Protein AF-A0A1V4ISC5-F1 (afdb_monomer)

Foldseek 3Di:
DDDDDPVVVDDAQDWDWDWDDDPDIDIDIDHRHDDDDDDPDPDPDDDPDDDDADQDAQPPPRHGFFKWKALDLPGDTHTHHPVGVVVDPDPSIDMETDDSDPCPPHVNPRDDPDDDDDD

Structure (mmCIF, N/CA/C/O backbone):
data_AF-A0A1V4ISC5-F1
#
_entry.id   AF-A0A1V4ISC5-F1
#
loop_
_atom_site.group_PDB
_atom_site.id
_atom_site.type_symbol
_atom_site.label_atom_id
_atom_site.label_alt_id
_atom_site.label_comp_id
_atom_site.label_asym_id
_atom_site.label_entity_id
_atom_site.label_seq_id
_atom_site.pdbx_PDB_ins_code
_atom_site.Cartn_x
_atom_site.Cartn_y
_atom_site.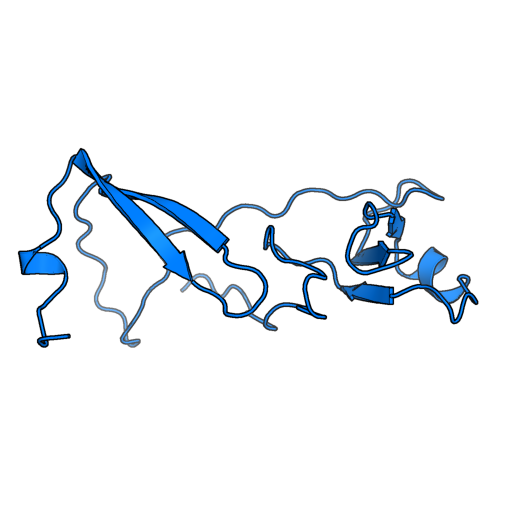Cartn_z
_atom_site.occupancy
_atom_site.B_iso_or_equiv
_atom_site.auth_seq_id
_atom_site.auth_comp_id
_atom_site.auth_asym_id
_atom_site.auth_atom_id
_atom_site.pdbx_PDB_model_num
ATOM 1 N N . MET A 1 1 ? 0.578 10.453 24.714 1.00 64.56 1 MET A N 1
ATOM 2 C CA . MET A 1 1 ? -0.765 9.842 24.604 1.00 64.56 1 MET A CA 1
ATOM 3 C C . MET A 1 1 ? -0.966 8.957 25.819 1.00 64.56 1 MET A C 1
ATOM 5 O O . MET A 1 1 ? -0.006 8.319 26.227 1.00 64.56 1 MET A O 1
ATOM 9 N N . SER A 1 2 ? -2.145 8.969 26.438 1.00 79.69 2 SER A N 1
ATOM 10 C CA . SER A 1 2 ? -2.472 8.032 27.518 1.00 79.69 2 SER A CA 1
ATOM 11 C C . SER A 1 2 ? -2.688 6.628 26.950 1.00 79.69 2 SER A C 1
ATOM 13 O O . SER A 1 2 ? -3.223 6.490 25.850 1.00 79.69 2 SER A O 1
ATOM 15 N N . GLU A 1 3 ? -2.291 5.596 27.689 1.00 90.94 3 GLU A N 1
ATOM 16 C CA . GLU A 1 3 ? -2.503 4.203 27.291 1.00 90.94 3 GLU A CA 1
ATOM 17 C C . GLU A 1 3 ? -3.989 3.835 27.440 1.00 90.94 3 GLU A C 1
ATOM 19 O O . GLU A 1 3 ? -4.548 3.913 28.533 1.00 90.94 3 GLU A O 1
ATOM 24 N N . VAL A 1 4 ? -4.650 3.480 26.333 1.00 93.50 4 VAL A N 1
ATOM 25 C CA . VAL A 1 4 ? -6.077 3.114 26.292 1.00 93.50 4 VAL A CA 1
ATOM 26 C C . VAL A 1 4 ? -6.256 1.912 25.372 1.00 93.50 4 VAL A C 1
ATOM 28 O O . VAL A 1 4 ? -5.619 1.820 24.322 1.00 93.50 4 VAL A O 1
ATOM 31 N N . LYS A 1 5 ? -7.138 0.976 25.736 1.00 89.75 5 LYS A N 1
ATOM 32 C CA . LYS A 1 5 ? -7.405 -0.208 24.910 1.00 89.75 5 LYS A CA 1
ATOM 33 C C . LYS A 1 5 ? -8.317 0.158 23.741 1.00 89.75 5 LYS A C 1
ATOM 35 O O . LYS A 1 5 ? -9.378 0.738 23.945 1.00 89.75 5 LYS A O 1
ATOM 40 N N . ALA A 1 6 ? -7.985 -0.292 22.530 1.00 88.81 6 ALA A N 1
ATOM 41 C CA . ALA A 1 6 ? -8.795 -0.029 21.333 1.00 88.81 6 ALA A CA 1
ATOM 42 C C . ALA A 1 6 ? -10.279 -0.416 21.508 1.00 88.81 6 ALA A C 1
ATOM 44 O O . ALA A 1 6 ? -11.167 0.319 21.090 1.00 88.81 6 ALA A O 1
ATOM 45 N N . LYS A 1 7 ? -10.567 -1.521 22.212 1.00 88.50 7 LYS A N 1
ATOM 46 C CA . LYS A 1 7 ? -11.941 -1.984 22.495 1.00 88.50 7 LYS A CA 1
ATOM 47 C C . LYS A 1 7 ? -12.792 -1.015 23.333 1.00 88.50 7 LYS A C 1
ATOM 49 O O . LYS A 1 7 ? -14.005 -1.187 23.384 1.00 88.50 7 LYS A O 1
ATOM 54 N N . GLU A 1 8 ? -12.162 -0.077 24.039 1.00 93.31 8 GLU A N 1
ATOM 55 C CA . GLU A 1 8 ? -12.826 0.924 24.887 1.00 93.31 8 GLU A CA 1
ATOM 56 C C . GLU A 1 8 ? -13.150 2.204 24.106 1.00 93.31 8 GLU A C 1
ATOM 58 O O . GLU A 1 8 ? -13.985 2.989 24.543 1.00 93.31 8 GLU A O 1
ATOM 63 N N . VAL A 1 9 ? -12.526 2.391 22.938 1.00 94.44 9 VAL A N 1
ATOM 64 C CA . VAL A 1 9 ? -12.678 3.583 22.089 1.00 94.44 9 VAL A CA 1
ATOM 65 C C . VAL A 1 9 ? -13.460 3.268 20.813 1.00 94.44 9 VAL A C 1
ATOM 67 O O . VAL A 1 9 ? -14.257 4.082 20.358 1.00 94.44 9 VAL A O 1
ATOM 70 N N . LEU A 1 10 ? -13.249 2.086 20.225 1.00 94.69 10 LEU A N 1
ATOM 71 C CA . LEU A 1 10 ? -13.826 1.709 18.938 1.00 94.69 10 LEU A CA 1
ATOM 72 C C . LEU A 1 10 ? -15.250 1.143 19.071 1.00 94.69 10 LEU A C 1
ATOM 74 O O . LEU A 1 10 ? -15.491 0.164 19.784 1.00 94.69 10 LEU A O 1
ATOM 78 N N . THR A 1 11 ? -16.191 1.707 18.310 1.00 96.00 11 THR A N 1
ATOM 79 C CA . THR A 1 11 ? -17.588 1.250 18.207 1.00 96.00 11 THR A CA 1
ATOM 80 C C . THR A 1 11 ? -17.968 0.953 16.756 1.00 96.00 11 THR A C 1
ATOM 82 O O . THR A 1 11 ? -17.463 1.588 15.836 1.00 96.00 11 THR A O 1
ATOM 85 N N . VAL A 1 12 ? -18.841 -0.038 16.539 1.00 96.62 12 VAL A N 1
ATOM 86 C CA . VAL A 1 12 ? -19.296 -0.428 15.189 1.00 96.62 12 VAL A CA 1
ATOM 87 C C . VAL A 1 12 ? -20.005 0.748 14.514 1.00 96.62 12 VAL A C 1
ATOM 89 O O . VAL A 1 12 ? -20.806 1.430 15.149 1.00 96.62 12 VAL A O 1
ATOM 92 N N . GLY A 1 13 ? -19.688 0.991 13.242 1.00 97.19 13 GLY A N 1
ATOM 93 C CA . GLY A 1 13 ? -20.171 2.130 12.458 1.00 97.19 13 GLY A CA 1
ATOM 94 C C . GLY A 1 13 ? -19.352 3.413 12.632 1.00 97.19 13 GLY A C 1
ATOM 95 O O . GLY A 1 13 ? -19.554 4.369 11.884 1.00 97.19 13 GLY A O 1
ATOM 96 N N . MET A 1 14 ? -18.406 3.455 13.576 1.00 97.56 14 MET A N 1
ATOM 97 C CA . MET A 1 14 ? -17.513 4.598 13.726 1.00 97.56 14 MET A CA 1
ATOM 98 C C . MET A 1 14 ? -16.556 4.696 12.539 1.00 97.56 14 MET A C 1
ATOM 100 O O . MET A 1 14 ? -15.995 3.692 12.098 1.00 97.56 14 MET A O 1
ATOM 104 N N . PHE A 1 15 ? -16.310 5.921 12.078 1.00 96.69 15 PHE A N 1
ATOM 105 C CA . PHE A 1 15 ? -15.213 6.224 11.172 1.00 96.69 15 PHE A CA 1
ATOM 106 C C . PHE A 1 15 ? -14.279 7.258 11.794 1.00 96.69 15 PHE A C 1
ATOM 108 O O . PHE A 1 15 ? -14.709 8.133 12.544 1.00 96.69 15 PHE A O 1
ATOM 115 N N . PHE A 1 16 ? -12.995 7.162 11.481 1.00 96.00 16 PHE A N 1
ATOM 116 C CA . PHE A 1 16 ? -11.975 8.075 11.983 1.00 96.00 16 PHE A CA 1
ATOM 117 C C . PHE A 1 16 ? -10.831 8.199 10.981 1.00 96.00 16 PHE A C 1
ATOM 119 O O . PHE A 1 16 ? -10.686 7.377 10.072 1.00 96.00 16 PHE A O 1
ATOM 126 N N . LYS A 1 17 ? -10.041 9.265 11.123 1.00 95.69 17 LYS A N 1
ATOM 127 C CA . LYS A 1 17 ? -8.837 9.470 10.320 1.00 95.69 17 LYS A CA 1
ATOM 128 C C . LYS A 1 17 ? -7.627 8.881 11.034 1.00 95.69 17 LYS A C 1
ATOM 130 O O . LYS A 1 17 ? -7.525 8.988 12.254 1.00 95.69 17 LYS A O 1
ATOM 135 N N . HIS A 1 18 ? -6.721 8.295 10.267 1.00 92.00 18 HIS A N 1
ATOM 136 C CA . HIS A 1 18 ? -5.400 7.903 10.734 1.00 92.00 18 HIS A CA 1
ATOM 137 C C . HIS A 1 18 ? -4.359 8.493 9.791 1.00 92.00 18 HIS A C 1
ATOM 139 O O . HIS A 1 18 ? -4.422 8.268 8.586 1.00 92.00 18 HIS A O 1
ATOM 145 N N . GLU A 1 19 ? -3.443 9.274 10.346 1.00 93.12 19 GLU A N 1
ATOM 146 C CA . GLU A 1 19 ? -2.316 9.853 9.625 1.00 93.12 19 GLU A CA 1
ATOM 147 C C . GLU A 1 19 ? -1.045 9.186 10.139 1.00 93.12 19 GLU A C 1
ATOM 149 O O . GLU A 1 19 ? -0.842 9.087 11.353 1.00 93.12 19 GLU A O 1
ATOM 154 N N . TYR A 1 20 ? -0.232 8.682 9.219 1.00 87.81 20 TYR A N 1
ATOM 155 C CA . TYR A 1 20 ? 1.031 8.013 9.515 1.00 87.81 20 TYR A CA 1
ATOM 156 C C . TYR A 1 20 ? 2.069 8.339 8.432 1.00 87.81 20 TYR A C 1
ATOM 158 O O . TYR A 1 20 ? 1.737 8.999 7.450 1.00 87.81 20 TYR A O 1
ATOM 166 N N . ASP A 1 21 ? 3.311 7.895 8.631 1.00 83.00 21 ASP A N 1
ATOM 167 C CA . ASP A 1 21 ? 4.512 8.243 7.853 1.00 83.00 21 ASP A CA 1
ATOM 168 C C . ASP A 1 21 ? 5.006 9.692 8.040 1.00 83.00 21 ASP A C 1
ATOM 170 O O . ASP A 1 21 ? 4.264 10.673 7.930 1.00 83.00 21 ASP A O 1
ATOM 174 N N . PHE A 1 22 ? 6.311 9.832 8.299 1.00 77.06 22 PHE A N 1
ATOM 175 C CA . PHE A 1 22 ? 6.997 11.126 8.302 1.00 77.06 22 PHE A CA 1
ATOM 176 C C . PHE A 1 22 ? 7.495 11.464 6.888 1.00 77.06 22 PHE A C 1
ATOM 178 O O . PHE A 1 22 ? 7.894 10.583 6.131 1.00 77.06 22 PHE A O 1
ATOM 185 N N . GLY A 1 23 ? 7.485 12.748 6.522 1.00 81.75 23 GLY A N 1
ATOM 186 C CA . GLY A 1 23 ? 7.918 13.232 5.203 1.00 81.75 23 GLY A CA 1
ATOM 187 C C . GLY A 1 23 ? 6.818 13.162 4.140 1.00 81.75 23 GLY A C 1
ATOM 188 O O . GLY A 1 23 ? 6.453 14.194 3.588 1.00 81.75 23 GLY A O 1
ATOM 189 N N . SER A 1 24 ? 6.234 11.982 3.911 1.00 83.06 24 SER A N 1
ATOM 190 C CA . SER A 1 24 ? 5.086 11.789 3.007 1.00 83.06 24 SER A CA 1
ATOM 191 C C . SER A 1 24 ? 3.898 11.183 3.752 1.00 83.06 24 SER A C 1
ATOM 193 O O . SER A 1 24 ? 3.667 9.978 3.710 1.00 83.06 24 SER A O 1
ATOM 195 N N . THR A 1 25 ? 3.157 12.032 4.471 1.00 88.75 25 THR A N 1
ATOM 196 C CA . THR A 1 25 ? 2.045 11.592 5.320 1.00 88.75 25 THR A CA 1
ATOM 197 C C . THR A 1 25 ? 0.968 10.874 4.517 1.00 88.75 25 THR A C 1
ATOM 199 O O . THR A 1 25 ? 0.362 11.438 3.605 1.00 88.75 25 THR A O 1
ATOM 202 N N . THR A 1 26 ? 0.676 9.646 4.927 1.00 86.38 26 THR A N 1
ATOM 203 C CA . THR A 1 26 ? -0.448 8.866 4.427 1.00 86.38 26 THR A CA 1
ATOM 204 C C . THR A 1 26 ? -1.669 9.123 5.302 1.00 86.38 26 THR A C 1
ATOM 206 O O . THR A 1 26 ? -1.639 8.893 6.511 1.00 86.38 26 THR A O 1
ATOM 209 N N . THR A 1 27 ? -2.772 9.569 4.698 1.00 91.25 27 THR A N 1
ATOM 210 C CA . THR A 1 27 ? -4.047 9.794 5.394 1.00 91.25 27 THR A CA 1
ATOM 211 C C . THR A 1 27 ? -5.057 8.710 5.032 1.00 91.25 27 THR A C 1
ATOM 213 O O . THR A 1 27 ? -5.497 8.609 3.889 1.00 91.25 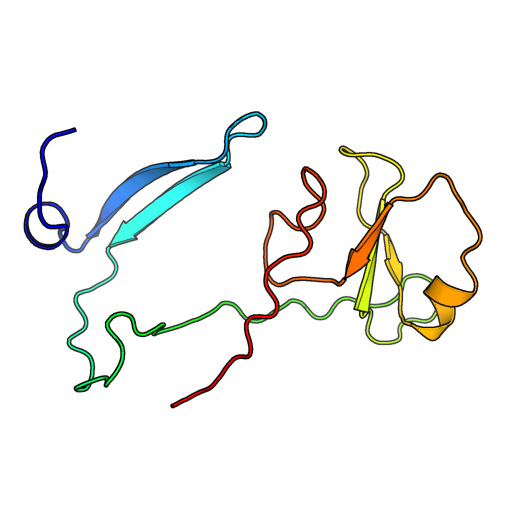27 THR A O 1
ATOM 216 N N . LEU A 1 28 ? -5.491 7.934 6.024 1.00 91.69 28 LEU A N 1
ATOM 217 C CA . LEU A 1 28 ? -6.515 6.901 5.884 1.00 91.69 28 LEU A CA 1
ATOM 218 C C . LEU A 1 28 ? -7.831 7.330 6.525 1.00 91.69 28 LEU A C 1
ATOM 220 O O . LEU A 1 28 ? -7.853 7.957 7.586 1.00 91.69 28 LEU A O 1
ATOM 224 N N . LYS A 1 29 ? -8.942 6.903 5.920 1.00 94.94 29 LYS A N 1
ATOM 225 C CA . LYS A 1 29 ? -10.258 6.866 6.563 1.00 94.94 29 LYS A CA 1
ATOM 226 C C . LYS A 1 29 ? -10.558 5.425 6.963 1.00 94.94 29 LYS A C 1
ATOM 228 O O . LYS A 1 29 ? -10.813 4.585 6.106 1.00 94.94 29 LYS A O 1
ATOM 233 N N . LEU A 1 30 ? -10.560 5.154 8.262 1.00 94.19 30 LEU A N 1
ATOM 234 C CA . LEU A 1 30 ? -10.869 3.839 8.814 1.00 94.19 30 LEU A CA 1
ATOM 235 C C . LEU A 1 30 ? -12.335 3.779 9.232 1.00 94.19 30 LEU A C 1
ATOM 237 O O . LEU A 1 30 ? -12.867 4.762 9.743 1.00 94.19 30 LEU A O 1
ATOM 241 N N . THR A 1 31 ? -12.975 2.629 9.011 1.00 95.88 31 THR A N 1
ATOM 242 C CA . THR A 1 31 ? -14.362 2.359 9.415 1.00 95.88 31 THR A CA 1
ATOM 243 C C . THR A 1 31 ? -14.412 1.066 10.219 1.00 95.88 31 THR A C 1
ATOM 245 O O . THR A 1 31 ? -13.899 0.038 9.781 1.00 95.88 31 THR A O 1
ATOM 248 N N . VAL A 1 32 ? -15.029 1.105 11.398 1.00 94.94 32 VAL A N 1
ATOM 249 C CA . VAL A 1 32 ? -15.234 -0.080 12.235 1.00 94.94 32 VAL A CA 1
ATOM 250 C C . VAL A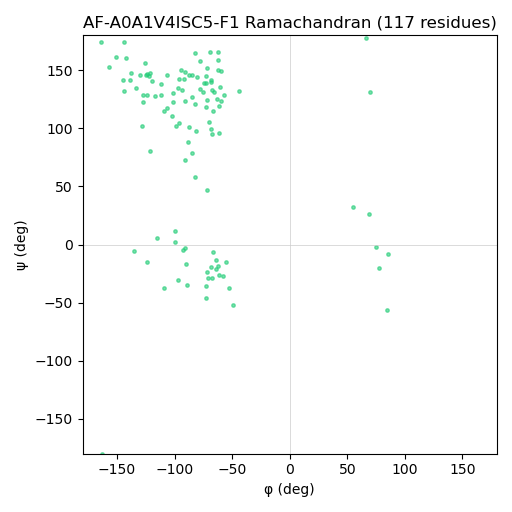 1 32 ? -16.453 -0.835 11.711 1.00 94.94 32 VAL A C 1
ATOM 252 O O . VAL A 1 32 ? -17.590 -0.483 12.020 1.00 94.94 32 VAL A O 1
ATOM 255 N N . MET A 1 33 ? -16.206 -1.861 10.898 1.00 93.75 33 MET A N 1
ATOM 256 C CA . MET A 1 33 ? -17.265 -2.622 10.226 1.00 93.75 33 MET A CA 1
ATOM 257 C C . MET A 1 33 ? -18.037 -3.533 11.183 1.00 93.75 33 MET A C 1
ATOM 259 O O . MET A 1 33 ? -19.262 -3.547 11.153 1.00 93.75 33 MET A O 1
ATOM 263 N N . ASP A 1 34 ? -17.331 -4.277 12.037 1.00 92.00 34 ASP A N 1
ATOM 264 C CA . ASP A 1 34 ? -17.936 -5.197 13.003 1.00 92.00 34 ASP A CA 1
ATOM 265 C C . ASP A 1 34 ? -16.928 -5.592 14.102 1.00 92.00 34 ASP A C 1
ATOM 267 O O . ASP A 1 34 ? -15.773 -5.156 14.103 1.00 92.00 34 ASP A O 1
ATOM 271 N N . LYS A 1 35 ? -17.358 -6.431 15.048 1.00 88.31 35 LYS A N 1
ATOM 272 C CA . LYS A 1 35 ? -16.531 -7.078 16.067 1.00 88.31 35 LYS A CA 1
ATOM 273 C C . LYS A 1 35 ? -16.408 -8.566 15.758 1.00 88.31 35 LYS A C 1
ATOM 275 O O . LYS A 1 35 ? -17.369 -9.318 15.881 1.00 88.31 35 LYS A O 1
ATOM 280 N N . TYR A 1 36 ? -15.194 -9.008 15.460 1.00 82.81 36 TYR A N 1
ATOM 281 C CA . TYR A 1 36 ? -14.899 -10.416 15.222 1.00 82.81 36 TYR A CA 1
ATOM 282 C C . TYR A 1 36 ? -14.249 -11.061 16.452 1.00 82.81 36 TYR A C 1
ATOM 284 O O . TYR A 1 36 ? -13.292 -10.528 17.016 1.00 82.81 36 TYR A O 1
ATOM 292 N N . ARG A 1 3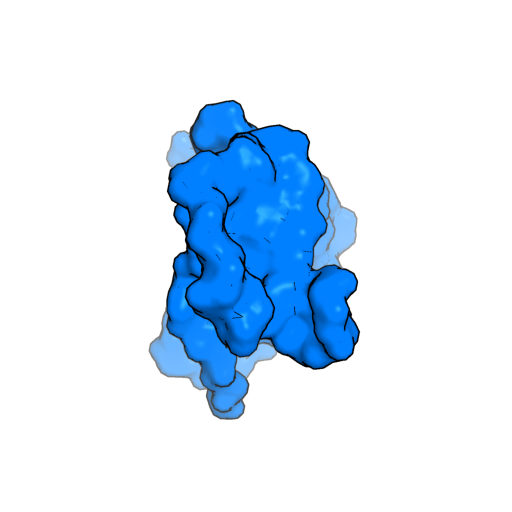7 ? -14.767 -12.218 16.880 1.00 79.06 37 ARG A N 1
ATOM 293 C CA . ARG A 1 37 ? -14.084 -13.100 17.836 1.00 79.06 37 ARG A CA 1
ATOM 294 C C . ARG A 1 37 ? -13.355 -14.173 17.036 1.00 79.06 37 ARG A C 1
ATOM 296 O O . ARG A 1 37 ? -13.999 -15.072 16.509 1.00 79.06 37 ARG A O 1
ATOM 303 N N . GLY A 1 38 ? -12.034 -14.047 16.934 1.00 73.56 38 GLY A N 1
ATOM 304 C CA . GLY A 1 38 ? -11.198 -15.024 16.240 1.00 73.56 38 GLY A CA 1
ATOM 305 C C . GLY A 1 38 ? -11.095 -16.364 16.968 1.00 73.56 38 GLY A C 1
ATOM 306 O O . GLY A 1 38 ? -11.435 -16.478 18.149 1.00 73.56 38 GLY A O 1
ATOM 307 N N . ALA A 1 39 ? -10.596 -17.373 16.253 1.00 71.19 39 ALA A N 1
ATOM 308 C CA . ALA A 1 39 ? -10.141 -18.618 16.860 1.00 71.19 39 ALA A CA 1
ATOM 309 C C . ALA A 1 39 ? -8.969 -18.343 17.817 1.00 71.19 39 ALA A C 1
ATOM 311 O O . ALA A 1 39 ? -8.290 -17.322 17.699 1.00 71.19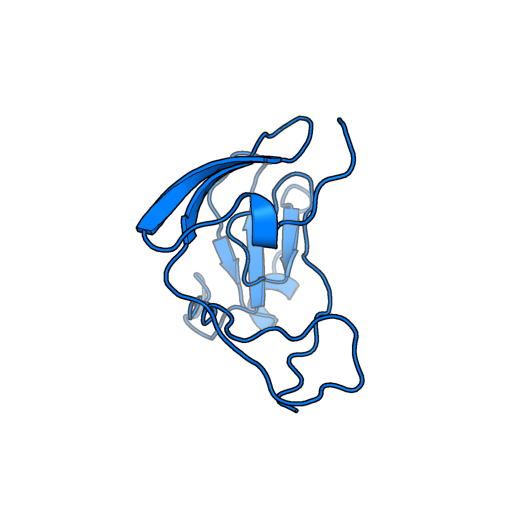 39 ALA A O 1
ATOM 312 N N . SER A 1 40 ? -8.715 -19.251 18.762 1.00 68.56 40 SER A N 1
ATOM 313 C CA . SER A 1 40 ? -7.506 -19.194 19.588 1.00 68.56 40 SER A CA 1
ATOM 314 C C . SER A 1 40 ? -6.272 -19.316 18.691 1.00 68.56 40 SER A C 1
ATOM 316 O O . SER A 1 40 ? -5.881 -20.418 18.315 1.00 68.56 40 SER A O 1
ATOM 318 N N . ALA A 1 41 ? -5.684 -18.182 18.325 1.00 65.19 41 ALA A N 1
ATOM 319 C CA . ALA A 1 41 ? -4.426 -18.134 17.605 1.00 65.19 41 ALA A CA 1
ATOM 320 C C . ALA A 1 41 ? -3.269 -18.330 18.590 1.00 65.19 41 ALA A C 1
ATOM 322 O O . ALA A 1 41 ? -3.329 -17.883 19.738 1.00 65.19 41 ALA A O 1
ATOM 323 N N . LYS A 1 42 ? -2.215 -19.017 18.141 1.00 67.19 42 LYS A N 1
ATOM 324 C CA . LYS A 1 42 ? -0.948 -19.077 18.884 1.00 67.19 42 LYS A CA 1
ATOM 325 C C . LYS A 1 42 ? -0.257 -17.711 18.902 1.00 67.19 42 LYS A C 1
ATOM 327 O O . LYS A 1 42 ? 0.444 -17.405 19.862 1.00 67.19 42 LYS A O 1
ATOM 332 N N . ASP A 1 43 ? -0.498 -16.911 17.867 1.00 71.06 43 ASP A N 1
ATOM 333 C CA . ASP A 1 43 ? 0.108 -15.603 17.678 1.00 71.06 43 ASP A CA 1
ATOM 334 C C . ASP A 1 43 ? -0.731 -14.474 18.293 1.00 71.06 43 ASP A C 1
ATOM 336 O O . ASP A 1 43 ? -1.964 -14.546 18.319 1.00 71.06 43 ASP A O 1
ATOM 340 N N . PRO A 1 44 ? -0.081 -13.396 18.765 1.00 71.19 44 PRO A N 1
ATOM 341 C CA . PRO A 1 44 ? -0.764 -12.258 19.376 1.00 71.19 44 PRO A CA 1
ATOM 342 C C . PRO A 1 44 ? -1.612 -11.444 18.385 1.00 71.19 44 PRO A C 1
ATOM 344 O O . PRO A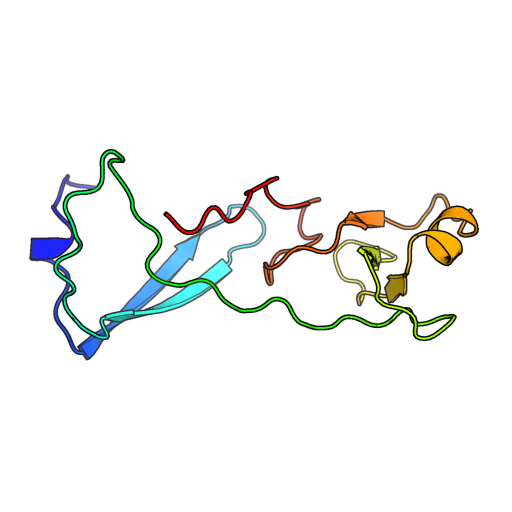 1 44 ? -2.492 -10.698 18.817 1.00 71.19 44 PRO A O 1
ATOM 347 N N . ILE A 1 45 ? -1.357 -11.564 17.076 1.00 71.94 45 ILE A N 1
ATOM 348 C CA . ILE A 1 45 ? -2.085 -10.873 16.005 1.00 71.94 45 ILE A CA 1
ATOM 349 C C . ILE A 1 45 ? -2.420 -11.880 14.903 1.00 71.94 45 ILE A C 1
ATOM 351 O O . ILE A 1 45 ? -1.578 -12.664 14.480 1.00 71.94 45 ILE A O 1
ATOM 355 N N . THR A 1 46 ? -3.658 -11.834 14.419 1.00 75.50 46 THR A N 1
ATOM 356 C CA . THR A 1 46 ? -4.153 -12.649 13.303 1.00 75.50 46 THR A CA 1
ATOM 357 C C . THR A 1 46 ? -4.697 -11.708 12.238 1.00 75.50 46 THR A C 1
ATOM 359 O O . THR A 1 46 ? -5.495 -10.831 12.566 1.00 75.50 46 THR A O 1
ATOM 362 N N . LEU A 1 47 ? -4.269 -11.867 10.984 1.00 76.94 47 LEU A N 1
ATOM 363 C CA . LEU A 1 47 ? -4.720 -11.048 9.854 1.00 76.94 47 LEU A CA 1
ATOM 364 C C . LEU A 1 47 ? -5.997 -11.642 9.223 1.00 76.94 47 LEU A C 1
ATOM 366 O O . LEU A 1 47 ? -5.896 -12.583 8.442 1.00 76.94 47 LEU A O 1
ATOM 370 N N . PRO A 1 48 ? -7.203 -11.111 9.503 1.00 77.00 48 PRO A N 1
ATOM 371 C CA . PRO A 1 48 ? -8.446 -11.746 9.059 1.00 77.00 48 PRO A CA 1
ATOM 372 C C . PRO A 1 48 ? -8.690 -11.627 7.548 1.00 77.00 48 PRO A C 1
ATOM 374 O O . PRO A 1 48 ? -9.441 -12.419 6.989 1.00 77.00 48 PRO A O 1
ATOM 377 N N . ALA A 1 49 ? -8.100 -10.621 6.899 1.00 79.06 49 ALA A N 1
ATOM 378 C CA . ALA A 1 49 ? -8.242 -10.357 5.475 1.00 79.06 49 ALA A CA 1
ATOM 379 C C . ALA A 1 49 ? -7.045 -9.546 4.967 1.00 79.06 49 ALA A C 1
ATOM 381 O O . ALA A 1 49 ? -6.447 -8.770 5.716 1.00 79.06 49 ALA A O 1
ATOM 382 N N . ARG A 1 50 ? -6.735 -9.698 3.680 1.00 80.06 50 ARG A N 1
ATOM 383 C CA . ARG A 1 50 ? -5.760 -8.893 2.939 1.00 80.06 50 ARG A CA 1
ATOM 384 C C . ARG A 1 50 ? -6.360 -8.579 1.572 1.00 80.06 50 ARG A C 1
ATOM 386 O O . ARG A 1 50 ? -7.116 -9.393 1.048 1.00 80.06 50 ARG A O 1
ATOM 393 N N . ASN A 1 51 ? -6.031 -7.420 1.010 1.00 84.81 51 ASN A N 1
ATOM 394 C CA . ASN A 1 51 ? -6.404 -7.115 -0.370 1.00 84.81 51 ASN A CA 1
ATOM 395 C C . ASN A 1 51 ? -5.795 -8.158 -1.316 1.00 84.81 51 ASN A C 1
ATOM 397 O O . ASN A 1 51 ? -4.707 -8.671 -1.047 1.00 84.81 51 ASN A O 1
ATOM 401 N N . GLU A 1 52 ? -6.459 -8.441 -2.430 1.00 86.38 52 GLU A N 1
ATOM 402 C CA . GLU A 1 52 ? -5.806 -9.129 -3.542 1.00 86.38 52 GLU A CA 1
ATOM 403 C C . GLU A 1 52 ? -4.879 -8.141 -4.248 1.00 86.38 52 GLU A C 1
ATOM 405 O O . GLU A 1 52 ? -5.210 -6.964 -4.387 1.00 86.38 52 GLU A O 1
ATOM 410 N N . ILE A 1 53 ? -3.694 -8.608 -4.639 1.00 86.25 53 ILE A N 1
ATOM 411 C CA . ILE A 1 53 ? -2.788 -7.780 -5.429 1.00 86.25 53 ILE A CA 1
ATOM 412 C C . ILE A 1 53 ? -3.339 -7.664 -6.850 1.00 86.25 53 ILE A C 1
ATOM 414 O O . ILE A 1 53 ? -3.827 -8.650 -7.406 1.00 86.25 53 ILE A O 1
ATOM 418 N N . GLU A 1 54 ? -3.254 -6.472 -7.433 1.00 87.62 54 GLU A N 1
ATOM 419 C CA . GLU A 1 54 ? -3.654 -6.274 -8.822 1.00 87.62 54 GLU A CA 1
ATOM 420 C C . GLU A 1 54 ? -2.787 -7.106 -9.780 1.00 87.62 54 GLU A C 1
ATOM 422 O O . GLU A 1 54 ? -1.614 -7.399 -9.525 1.00 87.62 54 GLU A O 1
ATOM 427 N N . ASP A 1 55 ? -3.382 -7.500 -10.904 1.00 91.81 55 ASP A N 1
ATOM 428 C CA . ASP A 1 55 ? -2.699 -8.252 -11.953 1.00 91.81 55 ASP A CA 1
ATOM 429 C C . ASP A 1 55 ? -1.956 -7.302 -12.897 1.00 91.81 55 ASP A C 1
ATOM 431 O O . ASP A 1 55 ? -2.418 -6.966 -13.991 1.00 91.81 55 ASP A O 1
ATOM 435 N N . TYR A 1 56 ? -0.792 -6.845 -12.445 1.00 93.81 56 TYR A N 1
ATOM 436 C CA . TYR A 1 56 ? 0.067 -5.967 -13.228 1.00 93.81 56 TYR A CA 1
ATOM 437 C C . TYR A 1 56 ? 0.638 -6.695 -14.447 1.00 93.81 56 TYR A C 1
ATOM 439 O O . TYR A 1 56 ? 1.168 -7.809 -14.360 1.00 93.81 56 TYR A O 1
ATOM 447 N N . ARG A 1 57 ? 0.555 -6.043 -15.609 1.00 97.00 57 ARG A N 1
ATOM 448 C CA . ARG A 1 57 ? 1.035 -6.572 -16.890 1.00 97.00 57 ARG A CA 1
ATOM 449 C C . ARG A 1 57 ? 2.232 -5.778 -17.379 1.00 97.00 57 ARG A C 1
ATOM 451 O O . ARG A 1 57 ? 2.252 -4.558 -17.293 1.00 97.00 57 ARG A O 1
ATOM 458 N N . CYS A 1 58 ? 3.223 -6.491 -17.905 1.00 95.69 58 CYS A N 1
ATOM 459 C CA . CYS A 1 58 ? 4.434 -5.896 -18.439 1.00 95.69 58 CYS A CA 1
ATOM 460 C C . CYS A 1 58 ? 4.104 -5.001 -19.637 1.00 95.69 58 CYS A C 1
ATOM 462 O O . CYS A 1 58 ? 3.544 -5.486 -20.624 1.00 95.69 58 CYS A O 1
ATOM 464 N N . SER A 1 59 ? 4.530 -3.740 -19.589 1.00 94.25 59 SER A N 1
ATOM 465 C CA . SER A 1 59 ? 4.298 -2.761 -20.657 1.00 94.25 59 SER A CA 1
ATOM 466 C C . SER A 1 59 ? 4.928 -3.164 -21.997 1.00 94.25 59 SER A C 1
ATOM 468 O O . SER A 1 59 ? 4.416 -2.796 -23.050 1.00 94.25 59 SER A O 1
ATOM 470 N N . ASN A 1 60 ? 6.001 -3.966 -21.977 1.00 93.44 60 ASN A N 1
ATOM 471 C CA . ASN A 1 60 ? 6.737 -4.355 -23.186 1.00 93.44 60 ASN A CA 1
ATOM 472 C C . ASN A 1 60 ? 6.201 -5.623 -23.863 1.00 93.44 60 ASN A C 1
ATOM 474 O O . ASN A 1 60 ? 6.274 -5.744 -25.084 1.00 93.44 60 ASN A O 1
ATOM 478 N N . CYS A 1 61 ? 5.713 -6.602 -23.094 1.00 95.44 61 CYS A N 1
ATOM 479 C CA . CYS A 1 61 ? 5.358 -7.920 -23.640 1.00 95.44 61 CYS A CA 1
ATOM 480 C C . CYS A 1 61 ? 4.020 -8.497 -23.153 1.00 95.44 61 CYS A C 1
ATOM 482 O O . CYS A 1 61 ? 3.617 -9.561 -23.618 1.00 95.44 61 CYS A O 1
ATOM 484 N N . GLY A 1 62 ? 3.337 -7.844 -22.207 1.00 96.19 62 GLY A N 1
ATOM 485 C CA . GLY A 1 62 ? 2.036 -8.270 -21.680 1.00 96.19 62 GLY A CA 1
ATOM 486 C C . GLY A 1 62 ? 2.056 -9.470 -20.721 1.00 96.19 62 GLY A C 1
ATOM 487 O O . GLY A 1 62 ? 1.006 -9.849 -20.194 1.00 96.19 62 GLY A O 1
ATOM 488 N N . LYS A 1 63 ? 3.222 -10.077 -20.452 1.00 96.69 63 LYS A N 1
ATOM 489 C CA . LYS A 1 63 ? 3.370 -11.095 -19.392 1.00 96.69 63 LYS A CA 1
ATOM 490 C C . LYS A 1 63 ? 3.066 -10.494 -18.014 1.00 96.69 63 LYS A C 1
ATOM 492 O O . LYS A 1 63 ? 3.010 -9.276 -17.864 1.00 96.69 63 LYS A O 1
ATOM 497 N N . LYS A 1 64 ? 2.875 -11.345 -17.003 1.00 95.81 64 LYS A N 1
ATOM 498 C CA . LYS A 1 64 ? 2.744 -10.890 -15.613 1.00 95.81 64 LYS A CA 1
ATOM 499 C C . LYS A 1 64 ? 3.988 -10.088 -15.218 1.00 95.81 64 LYS A C 1
ATOM 501 O O . LYS A 1 64 ? 5.105 -10.540 -15.460 1.00 95.81 64 LYS A O 1
ATOM 506 N N . ALA A 1 65 ? 3.779 -8.895 -14.677 1.00 95.50 65 ALA A N 1
ATOM 507 C CA . ALA A 1 65 ? 4.851 -8.059 -14.169 1.00 95.50 65 ALA A CA 1
ATOM 508 C C . ALA A 1 65 ? 5.190 -8.447 -12.728 1.00 95.50 65 ALA A C 1
ATOM 510 O O . ALA A 1 65 ? 4.318 -8.829 -11.946 1.00 95.50 65 ALA A O 1
ATOM 511 N N . GLU A 1 66 ? 6.468 -8.323 -12.397 1.00 92.56 66 GLU A N 1
ATOM 512 C CA . GLU A 1 66 ? 7.000 -8.561 -11.050 1.00 92.56 66 GLU A CA 1
ATOM 513 C C . GLU A 1 66 ? 7.751 -7.340 -10.516 1.00 92.56 66 GLU A C 1
ATOM 515 O O . GLU A 1 66 ? 7.965 -7.221 -9.310 1.00 92.56 66 GLU A O 1
ATOM 520 N N . TYR A 1 67 ? 8.090 -6.409 -11.408 1.00 92.19 67 TYR A N 1
ATOM 521 C CA . TYR A 1 67 ? 8.862 -5.213 -11.126 1.00 92.19 67 TYR A CA 1
ATOM 522 C C . TYR A 1 67 ? 8.093 -3.973 -11.568 1.00 92.19 67 TYR A C 1
ATOM 524 O O . TYR A 1 67 ? 7.362 -3.992 -12.563 1.00 92.19 67 TYR A O 1
ATOM 532 N N . ALA A 1 68 ? 8.267 -2.896 -10.818 1.00 91.56 68 ALA A N 1
ATOM 533 C CA . ALA A 1 68 ? 7.820 -1.566 -11.175 1.00 91.56 68 ALA A CA 1
ATOM 534 C C . ALA A 1 68 ? 9.039 -0.644 -11.256 1.00 91.56 68 ALA A C 1
ATOM 536 O O . ALA A 1 68 ? 9.971 -0.752 -10.457 1.00 91.56 68 ALA A O 1
ATOM 537 N N . CYS A 1 69 ? 9.015 0.235 -12.249 1.00 89.31 69 CYS A N 1
ATOM 538 C CA . CYS A 1 69 ? 10.061 1.195 -12.556 1.00 89.31 69 CYS A CA 1
ATOM 539 C C . CYS A 1 69 ? 9.480 2.608 -12.511 1.00 89.31 69 CYS A C 1
ATOM 541 O O . CYS A 1 69 ? 8.337 2.813 -12.923 1.00 89.31 69 CYS A O 1
ATOM 543 N N . MET A 1 70 ? 10.268 3.576 -12.059 1.00 87.12 70 MET A N 1
ATOM 544 C CA . MET A 1 70 ? 9.895 4.992 -12.037 1.00 87.12 70 MET A CA 1
ATOM 545 C C . MET A 1 70 ? 11.119 5.869 -12.312 1.00 87.12 70 MET A C 1
ATOM 547 O O . MET A 1 70 ? 12.214 5.576 -11.838 1.00 87.12 70 MET A O 1
ATOM 551 N N . GLU A 1 71 ? 10.922 6.950 -13.068 1.00 81.44 71 GLU A N 1
ATOM 552 C CA . GLU A 1 71 ? 11.989 7.905 -13.423 1.00 81.44 71 GLU A CA 1
ATOM 553 C C . GLU A 1 71 ? 12.446 8.756 -12.231 1.00 81.44 71 GLU A C 1
ATOM 555 O O . GLU A 1 71 ? 13.572 9.233 -12.177 1.00 81.44 71 GLU A O 1
ATOM 560 N N . ASN A 1 72 ? 11.555 8.997 -11.271 1.00 79.56 72 ASN A N 1
ATOM 561 C CA . ASN A 1 72 ? 11.831 9.718 -10.030 1.00 79.56 72 ASN A CA 1
ATOM 562 C C . ASN A 1 72 ? 10.702 9.463 -9.022 1.00 79.56 72 ASN A C 1
ATOM 564 O O . ASN A 1 72 ? 9.683 8.878 -9.382 1.00 79.56 72 ASN A O 1
ATOM 568 N N . GLU A 1 73 ? 10.855 9.950 -7.785 1.00 71.69 73 GLU A N 1
ATOM 569 C CA . GLU A 1 73 ? 9.911 9.772 -6.663 1.00 71.69 73 GLU A CA 1
ATOM 570 C C . GLU A 1 73 ? 8.456 10.226 -6.925 1.00 71.69 73 GLU A C 1
ATOM 572 O O . GLU A 1 73 ? 7.558 9.837 -6.178 1.00 71.69 73 GLU A O 1
ATOM 577 N N . TYR A 1 74 ? 8.212 11.008 -7.984 1.00 76.50 74 TYR A N 1
ATOM 578 C CA . TYR A 1 74 ? 6.891 11.500 -8.393 1.00 76.50 74 TYR A CA 1
ATOM 579 C C . TYR A 1 74 ? 6.428 10.968 -9.760 1.00 76.50 74 TYR A C 1
ATOM 581 O O . TYR A 1 74 ? 5.402 11.422 -10.266 1.00 76.50 74 TYR A O 1
ATOM 589 N N . GLY A 1 75 ? 7.185 10.058 -10.379 1.00 79.69 75 GLY A N 1
ATOM 590 C CA . GLY A 1 75 ? 6.859 9.477 -11.679 1.00 79.69 75 GLY A CA 1
ATOM 591 C C . GLY A 1 75 ? 5.775 8.401 -11.602 1.00 79.69 75 GLY A C 1
ATOM 592 O O . GLY A 1 75 ? 5.566 7.776 -10.562 1.00 79.69 75 GLY A O 1
ATOM 593 N N . ASP A 1 76 ? 5.109 8.159 -12.731 1.00 86.44 76 ASP A N 1
ATOM 594 C CA . ASP A 1 76 ? 4.188 7.033 -12.880 1.00 86.44 76 ASP A CA 1
ATOM 595 C C . ASP A 1 76 ? 4.952 5.700 -12.944 1.00 86.44 76 ASP A C 1
ATOM 597 O O . ASP A 1 76 ? 6.089 5.630 -13.421 1.00 86.44 76 ASP A O 1
ATOM 601 N N . PHE A 1 77 ? 4.307 4.616 -12.505 1.00 89.75 77 PHE A N 1
ATOM 602 C CA . PHE A 1 77 ? 4.901 3.284 -12.590 1.00 89.75 77 PHE A CA 1
ATOM 603 C C . PHE A 1 77 ? 4.868 2.736 -14.016 1.00 89.75 77 PHE A C 1
ATOM 605 O O . PHE A 1 77 ? 3.817 2.645 -14.652 1.00 89.75 77 PHE A O 1
ATOM 612 N N . THR A 1 78 ? 6.017 2.242 -14.465 1.00 91.75 78 THR A N 1
ATOM 613 C CA . THR A 1 78 ? 6.123 1.321 -15.597 1.00 91.75 78 THR A CA 1
ATOM 614 C C . THR A 1 78 ? 6.309 -0.094 -15.070 1.00 91.75 78 THR A C 1
ATOM 616 O O . THR A 1 78 ? 7.256 -0.368 -14.340 1.00 91.75 78 THR A O 1
ATOM 619 N N . TYR A 1 79 ? 5.422 -1.015 -15.439 1.00 93.94 79 TYR A N 1
ATOM 620 C CA . TYR A 1 79 ? 5.480 -2.395 -14.960 1.00 93.94 79 TYR A CA 1
ATOM 621 C C . TYR A 1 79 ? 6.252 -3.291 -15.925 1.00 93.94 79 TYR A C 1
ATOM 623 O O . TYR A 1 79 ? 5.985 -3.304 -17.130 1.00 93.94 79 TYR A O 1
ATOM 631 N N . LEU A 1 80 ? 7.174 -4.096 -15.400 1.00 94.25 80 LEU A N 1
ATOM 632 C CA . LEU A 1 80 ? 8.018 -5.001 -16.174 1.00 94.25 80 LEU A CA 1
ATOM 633 C C . LEU A 1 80 ? 8.011 -6.420 -15.591 1.00 94.25 80 LEU A C 1
ATOM 635 O O . LEU A 1 80 ? 7.911 -6.640 -14.382 1.00 94.25 80 LEU A O 1
ATOM 639 N N . CYS A 1 81 ? 8.094 -7.412 -16.477 1.00 94.88 81 CYS A N 1
ATOM 640 C CA . CYS A 1 81 ? 8.419 -8.782 -16.087 1.00 94.88 81 CYS A CA 1
ATOM 641 C C . CYS A 1 81 ? 9.938 -8.946 -15.948 1.00 94.88 81 CYS A C 1
ATOM 643 O O . CYS A 1 81 ? 10.691 -8.146 -16.504 1.00 94.88 81 CYS A O 1
ATOM 645 N N . GLU A 1 82 ? 10.365 -10.030 -15.302 1.00 92.88 82 GLU A N 1
ATOM 646 C CA . GLU A 1 82 ? 11.778 -10.391 -15.102 1.00 92.88 82 GLU A CA 1
ATOM 647 C C . GLU A 1 82 ? 12.597 -10.321 -16.415 1.00 92.88 82 GLU A C 1
ATOM 649 O O . GLU A 1 82 ? 13.536 -9.541 -16.527 1.00 92.88 82 GLU A O 1
ATOM 654 N N . ASP A 1 83 ? 12.131 -10.970 -17.492 1.00 93.38 83 ASP A N 1
ATOM 655 C CA . ASP A 1 83 ? 12.825 -10.960 -18.800 1.00 93.38 83 ASP A CA 1
ATOM 656 C C . ASP A 1 83 ? 13.056 -9.562 -19.414 1.00 93.38 83 ASP A C 1
ATOM 658 O O . ASP A 1 83 ? 13.903 -9.391 -20.299 1.00 93.38 83 ASP A O 1
ATOM 662 N N . CYS A 1 84 ? 12.193 -8.598 -19.080 1.00 91.75 84 CYS A N 1
ATOM 663 C CA . CYS A 1 84 ? 12.206 -7.260 -19.666 1.00 91.75 84 CYS A CA 1
ATOM 664 C C . CYS A 1 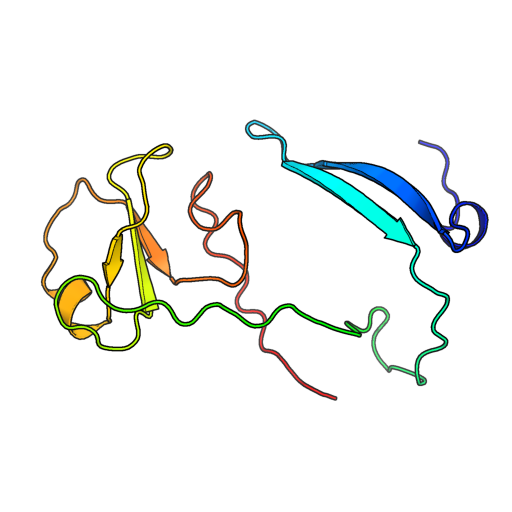84 ? 12.949 -6.264 -18.783 1.00 91.75 84 CYS A C 1
ATOM 666 O O . CYS A 1 84 ? 13.525 -5.332 -19.336 1.00 91.75 84 CYS A O 1
ATOM 668 N N . VAL A 1 85 ? 12.937 -6.460 -17.462 1.00 89.75 85 VAL A N 1
ATOM 669 C CA . VAL A 1 85 ? 13.689 -5.613 -16.533 1.00 89.75 85 VAL A CA 1
ATOM 670 C C . VAL A 1 85 ? 15.189 -5.893 -16.628 1.00 89.75 85 VAL A C 1
ATOM 672 O O . VAL A 1 85 ? 15.966 -4.952 -16.651 1.00 89.75 85 VAL A O 1
ATOM 675 N N . ASP A 1 86 ? 15.598 -7.147 -16.846 1.00 85.00 86 ASP A N 1
ATOM 676 C CA . ASP A 1 86 ? 17.017 -7.515 -17.015 1.00 85.00 86 ASP A CA 1
ATOM 677 C C . ASP A 1 86 ? 17.670 -6.893 -18.258 1.00 85.00 86 ASP A C 1
ATOM 679 O O . ASP A 1 86 ? 18.890 -6.809 -18.367 1.00 85.00 86 ASP A O 1
ATOM 683 N N . LYS A 1 87 ? 16.854 -6.484 -19.234 1.00 80.62 87 LYS A N 1
ATOM 684 C CA . LYS A 1 87 ? 17.300 -5.801 -20.459 1.00 80.62 87 LYS A CA 1
ATOM 685 C C . LYS A 1 87 ? 17.260 -4.282 -20.326 1.00 80.62 87 LYS A C 1
ATOM 687 O O . LYS A 1 87 ? 17.603 -3.584 -21.278 1.00 80.62 87 LYS A O 1
ATOM 692 N N . PHE A 1 88 ? 16.759 -3.789 -19.199 1.00 72.69 88 PHE A N 1
ATOM 693 C CA . PHE A 1 88 ? 16.614 -2.379 -18.906 1.00 72.69 88 PHE A CA 1
ATOM 694 C C . PHE A 1 88 ? 17.916 -1.898 -18.254 1.00 72.69 88 PHE A C 1
ATOM 696 O O . PHE A 1 88 ? 18.082 -1.955 -17.042 1.00 72.69 88 PHE A O 1
ATOM 703 N N . GLU A 1 89 ? 18.872 -1.481 -19.083 1.00 61.41 89 GLU A N 1
ATOM 704 C CA . GLU A 1 89 ? 20.111 -0.824 -18.647 1.00 61.41 89 GLU A CA 1
ATOM 705 C C . GLU A 1 89 ? 19.888 0.694 -18.633 1.00 61.41 89 GLU A C 1
ATOM 707 O O . GLU A 1 89 ? 20.341 1.406 -19.528 1.00 61.41 89 GLU A O 1
ATOM 712 N N . ASP A 1 90 ? 19.123 1.183 -17.658 1.00 65.81 90 ASP A N 1
ATOM 713 C CA . ASP A 1 90 ? 18.983 2.621 -17.423 1.00 65.81 90 ASP A CA 1
ATOM 714 C C . ASP A 1 90 ? 19.260 2.919 -15.946 1.00 65.81 90 ASP A C 1
ATOM 716 O O . ASP A 1 90 ? 18.426 2.652 -15.078 1.00 65.81 90 ASP A O 1
ATOM 720 N N . ASP A 1 91 ? 20.468 3.423 -15.676 1.00 64.75 91 ASP A N 1
ATOM 721 C CA . ASP A 1 91 ? 20.965 3.741 -14.330 1.00 64.75 91 ASP A CA 1
ATOM 722 C C . ASP A 1 91 ? 20.148 4.858 -13.647 1.00 64.75 91 ASP A C 1
ATOM 724 O O . ASP A 1 91 ? 20.262 5.045 -12.434 1.00 64.75 91 ASP A O 1
ATOM 728 N N . ASP A 1 92 ? 19.313 5.581 -14.403 1.00 65.94 92 ASP A N 1
ATOM 729 C CA . ASP A 1 92 ? 18.479 6.672 -13.896 1.00 65.94 92 ASP A CA 1
ATOM 730 C C . ASP A 1 92 ? 17.077 6.208 -13.444 1.00 65.94 92 ASP A C 1
ATOM 732 O O . ASP A 1 92 ? 16.304 7.011 -12.915 1.00 65.94 92 ASP A O 1
ATOM 736 N N . LEU A 1 93 ? 16.726 4.924 -13.606 1.00 76.69 93 LEU A N 1
ATOM 737 C CA . LEU A 1 93 ? 15.438 4.389 -13.153 1.00 76.69 93 LEU A CA 1
ATOM 738 C C . LEU A 1 93 ? 15.524 3.705 -11.789 1.00 76.69 93 LEU A C 1
ATOM 740 O O . LEU A 1 93 ? 16.347 2.826 -11.538 1.00 76.69 93 LEU A O 1
ATOM 744 N N . PHE A 1 94 ? 14.561 4.020 -10.925 1.00 83.75 94 PHE A N 1
ATOM 745 C CA . PHE A 1 94 ? 14.340 3.271 -9.694 1.00 83.75 94 PHE A CA 1
ATOM 746 C C . PHE A 1 94 ? 13.511 2.031 -10.002 1.00 83.75 94 PHE A C 1
ATOM 748 O O . PHE A 1 94 ? 12.382 2.144 -10.481 1.00 83.75 94 PHE A O 1
ATOM 755 N N . ILE A 1 95 ? 14.061 0.856 -9.702 1.00 88.00 95 ILE A N 1
ATOM 756 C CA . ILE A 1 95 ? 13.433 -0.443 -9.950 1.00 88.00 95 ILE A CA 1
ATOM 757 C C . ILE A 1 95 ? 13.206 -1.142 -8.614 1.00 88.00 95 ILE A C 1
ATOM 759 O O . ILE A 1 95 ? 14.139 -1.312 -7.837 1.00 88.00 95 ILE A O 1
ATOM 763 N N . PHE A 1 96 ? 11.981 -1.594 -8.364 1.00 88.12 96 PHE A N 1
ATOM 764 C CA . PHE A 1 96 ? 11.623 -2.345 -7.158 1.00 88.12 96 PHE A CA 1
ATOM 765 C C . PHE A 1 96 ? 10.620 -3.441 -7.486 1.00 88.12 96 PHE A C 1
ATOM 767 O O . PHE A 1 96 ? 9.934 -3.431 -8.513 1.00 88.12 96 PHE A O 1
ATOM 774 N N . ARG A 1 97 ? 10.528 -4.416 -6.582 1.00 89.56 97 ARG A N 1
ATOM 775 C CA . ARG A 1 97 ? 9.525 -5.472 -6.677 1.00 89.56 97 ARG A CA 1
ATOM 776 C C . ARG A 1 97 ? 8.134 -4.911 -6.441 1.00 89.56 97 ARG A C 1
ATOM 778 O O . ARG A 1 97 ? 7.917 -4.074 -5.564 1.00 89.56 97 ARG A O 1
ATOM 785 N N . ILE A 1 98 ? 7.180 -5.423 -7.208 1.00 90.94 98 ILE A N 1
ATOM 786 C CA . ILE A 1 98 ? 5.780 -5.071 -7.031 1.00 90.94 98 ILE A CA 1
ATOM 787 C C . ILE A 1 98 ? 5.295 -5.586 -5.674 1.00 90.94 98 ILE A C 1
ATOM 789 O O . ILE A 1 98 ? 5.470 -6.761 -5.343 1.00 90.94 98 ILE A O 1
ATOM 793 N N . THR A 1 99 ? 4.629 -4.722 -4.908 1.00 88.94 99 THR A N 1
ATOM 794 C CA . THR A 1 99 ? 4.037 -5.077 -3.615 1.00 88.94 99 THR A CA 1
ATOM 795 C C . THR A 1 99 ? 2.563 -4.726 -3.546 1.00 88.94 99 THR A C 1
ATOM 797 O O . THR A 1 99 ? 2.062 -3.853 -4.250 1.00 88.94 99 THR A O 1
ATOM 800 N N . ASN A 1 100 ? 1.841 -5.419 -2.665 1.00 87.19 100 ASN A N 1
ATOM 801 C CA . ASN A 1 100 ? 0.427 -5.159 -2.415 1.00 87.19 100 ASN A CA 1
ATOM 802 C C . ASN A 1 100 ? 0.248 -3.994 -1.430 1.00 87.19 100 ASN A C 1
ATOM 804 O O . ASN A 1 100 ? -0.285 -4.159 -0.330 1.00 87.19 100 ASN A O 1
ATOM 808 N N . SER A 1 101 ? 0.786 -2.835 -1.804 1.00 84.06 101 SER A N 1
ATOM 809 C CA . SER A 1 101 ? 0.728 -1.606 -1.028 1.00 84.06 101 SER A CA 1
ATOM 810 C C . SER A 1 101 ? 0.596 -0.409 -1.968 1.00 84.06 101 SER A C 1
ATOM 812 O O . SER A 1 101 ? 1.402 -0.274 -2.886 1.00 84.06 101 SER A O 1
ATOM 814 N N . PRO A 1 102 ? -0.336 0.525 -1.711 1.00 80.88 102 PRO A N 1
ATOM 815 C CA . PRO A 1 102 ? -0.419 1.775 -2.469 1.00 80.88 102 PRO A CA 1
ATOM 816 C C . PRO A 1 102 ? 0.795 2.694 -2.241 1.00 80.88 102 PRO A C 1
ATOM 818 O O . PRO A 1 102 ? 0.897 3.749 -2.856 1.00 80.88 102 PRO A O 1
ATOM 821 N N . ARG A 1 103 ? 1.692 2.328 -1.317 1.00 83.56 103 ARG A N 1
ATOM 822 C CA . ARG A 1 103 ? 2.918 3.062 -0.977 1.00 83.56 103 ARG A CA 1
ATOM 823 C C . ARG A 1 103 ? 4.166 2.487 -1.641 1.00 83.56 103 ARG A C 1
ATOM 825 O O . ARG A 1 103 ? 5.254 2.982 -1.374 1.00 83.56 103 ARG A O 1
ATOM 832 N N . MET A 1 104 ? 4.018 1.445 -2.459 1.00 87.44 104 MET A N 1
ATOM 833 C CA . MET A 1 104 ? 5.101 0.860 -3.248 1.00 87.44 104 MET A CA 1
ATOM 834 C C . MET A 1 104 ? 5.958 1.955 -3.908 1.00 87.44 104 MET A C 1
ATOM 836 O O . MET A 1 104 ? 5.411 2.901 -4.462 1.00 87.44 104 MET A O 1
ATOM 840 N N . GLY A 1 105 ? 7.283 1.859 -3.798 1.00 83.69 105 GLY A N 1
ATOM 841 C CA . GLY A 1 105 ? 8.239 2.801 -4.396 1.00 83.69 105 GLY A CA 1
ATOM 842 C C . GLY A 1 105 ? 8.410 4.135 -3.655 1.00 83.69 105 GLY A C 1
ATOM 843 O O . GLY A 1 105 ? 9.449 4.780 -3.790 1.00 83.69 105 GLY A O 1
ATOM 844 N N . VAL A 1 106 ? 7.464 4.553 -2.805 1.00 83.50 106 VAL A N 1
ATOM 845 C CA . VAL A 1 106 ? 7.588 5.842 -2.108 1.00 83.50 106 VAL A CA 1
ATOM 846 C C . VAL A 1 106 ? 8.664 5.764 -1.032 1.00 83.50 106 VAL A C 1
ATOM 848 O O . VAL A 1 106 ? 8.595 4.919 -0.142 1.00 83.50 106 VAL A O 1
ATOM 851 N N . CYS A 1 107 ? 9.652 6.663 -1.101 1.00 81.31 107 CYS A N 1
ATOM 852 C CA . CYS A 1 107 ? 10.836 6.641 -0.235 1.00 81.31 107 CYS A CA 1
ATOM 853 C C . CYS A 1 107 ? 11.585 5.289 -0.293 1.00 81.31 107 CYS A C 1
ATOM 855 O O . CYS A 1 107 ? 12.117 4.825 0.714 1.00 81.31 107 CYS A O 1
ATOM 857 N N . GLY A 1 108 ? 11.573 4.617 -1.453 1.00 79.38 108 GLY A N 1
ATOM 858 C CA . GLY A 1 108 ? 12.195 3.299 -1.612 1.00 79.38 108 GLY A CA 1
ATOM 859 C C . GLY A 1 108 ? 11.478 2.184 -0.845 1.00 79.38 108 GLY A C 1
ATOM 860 O O . GLY A 1 108 ? 12.105 1.207 -0.450 1.00 79.38 108 GLY A O 1
ATOM 861 N N . TYR A 1 109 ? 10.176 2.325 -0.575 1.00 82.75 109 TYR A N 1
ATOM 862 C CA . TYR A 1 109 ? 9.402 1.269 0.070 1.00 82.75 109 TYR A CA 1
ATOM 863 C C . TYR A 1 109 ? 9.196 0.076 -0.875 1.00 82.75 109 TYR A C 1
ATOM 865 O O . TYR A 1 109 ? 8.361 0.110 -1.782 1.00 82.75 109 TYR A O 1
ATOM 873 N N . GLU A 1 110 ? 9.923 -1.008 -0.616 1.00 82.25 110 GLU A N 1
ATOM 874 C CA . GLU A 1 110 ? 9.861 -2.271 -1.372 1.00 82.25 110 GLU A CA 1
ATOM 875 C C . GLU A 1 110 ? 9.008 -3.347 -0.681 1.00 82.25 110 GLU A C 1
ATOM 877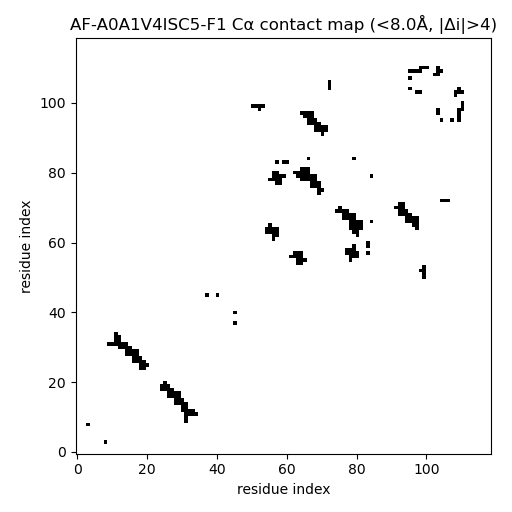 O O . GLU A 1 110 ? 9.022 -4.513 -1.071 1.00 82.25 110 GLU A O 1
ATOM 882 N N . GLY A 1 111 ? 8.248 -2.949 0.346 1.00 79.81 111 GLY A N 1
ATOM 883 C CA . GLY A 1 111 ? 7.437 -3.838 1.176 1.00 79.81 111 GLY A CA 1
ATOM 884 C C . GLY A 1 111 ? 8.234 -4.824 2.025 1.00 79.81 111 GLY A C 1
ATOM 885 O O . GLY A 1 111 ? 9.460 -4.880 2.006 1.00 79.81 111 GLY A O 1
ATOM 886 N N . GLU A 1 112 ? 7.503 -5.600 2.819 1.00 67.44 112 GLU A N 1
ATOM 887 C CA . GLU A 1 112 ? 8.061 -6.706 3.595 1.00 67.44 112 GLU A CA 1
ATOM 888 C C . GLU A 1 112 ? 7.897 -8.013 2.806 1.00 67.44 112 GLU A C 1
ATOM 890 O O . GLU A 1 112 ? 6.932 -8.178 2.051 1.00 67.44 112 GLU A O 1
ATOM 895 N N . LEU A 1 113 ? 8.811 -8.973 2.998 1.00 60.62 113 LEU A N 1
ATOM 896 C CA . LEU A 1 113 ? 8.697 -10.345 2.477 1.00 60.62 113 LEU A CA 1
ATOM 897 C C . LEU A 1 113 ? 7.617 -11.139 3.241 1.00 60.62 113 LEU A C 1
ATOM 899 O O . LEU A 1 113 ? 7.844 -12.268 3.676 1.00 60.62 113 LEU A O 1
ATOM 903 N N . ASP A 1 114 ? 6.445 -10.540 3.434 1.00 55.34 114 ASP A N 1
ATOM 904 C CA . ASP A 1 114 ? 5.334 -11.116 4.177 1.00 55.34 114 ASP A CA 1
ATOM 905 C C . ASP A 1 114 ? 4.773 -12.316 3.420 1.00 55.34 114 ASP A C 1
ATOM 907 O O . ASP A 1 114 ? 3.916 -12.193 2.535 1.00 55.34 114 ASP A O 1
ATOM 911 N N . THR A 1 115 ? 5.246 -13.506 3.786 1.00 56.00 115 THR A N 1
ATOM 912 C CA . THR A 1 115 ? 4.693 -14.764 3.298 1.00 56.00 115 THR A CA 1
ATOM 913 C C . THR A 1 115 ? 3.279 -14.921 3.837 1.00 56.00 115 THR A C 1
ATOM 915 O O . THR A 1 115 ? 3.077 -15.055 5.044 1.00 56.00 115 THR A O 1
ATOM 918 N N . TYR A 1 116 ? 2.291 -14.919 2.943 1.00 57.56 116 TYR A N 1
ATOM 919 C CA . TYR A 1 116 ? 0.911 -15.202 3.308 1.00 57.56 116 TYR A CA 1
ATOM 920 C C . TYR A 1 116 ? 0.788 -16.674 3.707 1.00 57.56 116 TYR A C 1
ATOM 922 O O . TYR A 1 116 ? 0.716 -17.557 2.855 1.00 57.56 116 TYR A O 1
ATOM 930 N N . GLN A 1 117 ? 0.796 -16.938 5.010 1.00 55.25 117 GLN A N 1
ATOM 931 C CA . GLN A 1 117 ? 0.440 -18.243 5.545 1.00 55.25 117 GLN A CA 1
ATOM 932 C C . GLN A 1 117 ? -1.012 -18.166 6.007 1.00 55.25 117 GLN A C 1
ATOM 934 O O . GLN A 1 117 ? -1.322 -17.581 7.043 1.00 55.25 117 GLN A O 1
ATOM 939 N N . LEU A 1 118 ? -1.912 -18.720 5.192 1.00 49.53 118 LEU A N 1
ATOM 940 C CA . LEU A 1 118 ? -3.213 -19.148 5.692 1.00 49.53 118 LEU A CA 1
ATOM 941 C C . LEU A 1 118 ? -2.931 -20.229 6.736 1.00 49.53 118 LEU A C 1
ATOM 943 O O . LEU A 1 118 ? -2.276 -21.220 6.419 1.00 49.53 118 LEU A O 1
ATOM 947 N N . TYR A 1 119 ? -3.348 -19.975 7.971 1.00 51.12 119 TYR A N 1
ATOM 948 C CA . TYR A 1 119 ? -3.281 -20.931 9.079 1.00 51.12 119 TYR A CA 1
ATOM 949 C C . TYR A 1 119 ? -3.908 -22.275 8.702 1.00 51.12 119 TYR A C 1
ATOM 951 O O . TYR A 1 119 ? -4.961 -22.258 8.020 1.00 51.12 119 TYR A O 1
#

Mean predicted aligned error: 7.45 Å

Organism: NCBI:txid1450648

pLDDT: mean 83.83, std 11.46, range [49.53, 97.56]

Secondary structure (DSSP, 8-state):
-----HHHH--TT-EEEEEE-SSS-EEEEEE----------SSS------PPPP--B-TTT-SBP-EEEESSTTSPPEEE-HHHHTT---TTSEEEE--SSTTTTGGG-----------

Solvent-accessible surface area (backbone atoms only — not comparable to full-atom values): 8018 Å² total; per-residue (Å²): 134,82,95,74,63,64,82,81,73,64,50,73,76,42,69,49,79,47,78,44,65,83,96,67,66,47,79,44,80,47,66,36,81,71,90,82,86,76,77,94,61,95,55,98,73,79,82,93,73,76,83,81,65,80,89,50,48,11,76,88,77,62,46,70,34,50,32,35,32,25,71,47,94,86,49,70,78,46,36,24,22,68,85,57,48,78,68,57,90,52,94,70,49,50,74,42,56,66,51,88,47,101,55,52,58,51,95,72,33,58,71,76,93,74,75,87,71,83,128

N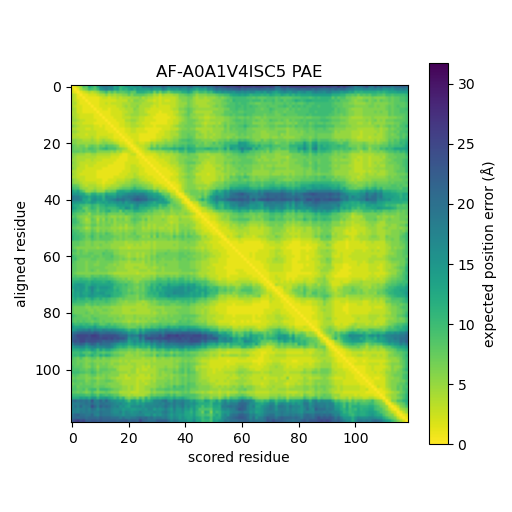earest PDB structures (foldseek):
  5yp8-assembly2_B  TM=6.051E-01  e=1.582E+00  Homo sapiens
  5yph-assembly2_B  TM=5.903E-01  e=1.913E+00  Homo sapiens
  4uae-assembly1_F  TM=3.155E-01  e=6.789E+00  Influenza A virus (A/Victoria/3/1975(H3N2))

Sequence (119 aa):
MSEVKAKEVLTVGMFFKHEYDFGSTTTLKLTVMDKYRGASAKDPITLPARNEIEDYRCSNCGKKAEYACMENEYGDFTYLCEDCVDKFEDDDLFIFRITNSPRMGVCGYEGELDTYQLY

Radius of gyration: 18.9 Å; Cα contacts (8 Å, |Δi|>4): 142; chains: 1; bounding box: 41×34×51 Å